Protein AF-A0A0F8WUB2-F1 (afdb_monomer)

InterPro domains:
  IPR000719 Protein kinase domain [PS50011] (53-134)
  IPR011009 Protein kinase-like domain superfamily [SSF56112] (63-133)

Secondary structure (DSSP, 8-state):
---------------------------TT-----GGGS--SS-TTS--GGGEEEEEEEEEEETTEEEEEEEES-TTS-TT--EEEEEEEHHHHHHTT-HHHHHHHHHHHHHTTT-TTS-----EEE-SSEEEE-

Foldseek 3Di:
DDDDDDDDDDDDDDDDDPDDPDPPPPDPLPPPQPVPPQDQVDDLVDDDPVQWDFPDWPPAPDPFKTWTFIDGPDPVRPRPDTDIKIKGWPVSCVVVVVPVVVVVVVVVLDVCARPSPDDHFNHWDDDPTITITD

Solvent-accessible surface area (backbone atoms only — not comparable to full-atom values): 8667 Å² total; per-residue (Å²): 133,89,83,83,91,79,88,81,91,82,81,87,79,82,84,78,79,86,73,75,84,71,81,73,75,76,59,94,80,66,70,74,83,66,90,82,72,74,64,84,84,61,63,76,90,70,68,52,76,82,51,42,43,80,76,43,73,51,64,78,77,45,101,63,32,40,31,31,35,27,28,68,58,55,81,87,47,67,81,85,53,72,45,60,38,36,40,33,42,48,68,54,34,58,76,69,69,37,59,63,59,54,53,48,51,57,48,53,29,56,74,52,50,77,41,87,91,45,79,54,56,66,46,68,44,69,64,99,58,35,40,38,40,55

pLDDT: mean 72.67, std 21.14, range [34.5, 96.25]

Radius of gyration: 26.36 Å; Cα contacts (8 Å, |Δi|>4): 145; chains: 1; bounding box: 40×34×100 Å

Structure (mmCIF, N/CA/C/O backbone):
data_AF-A0A0F8WUB2-F1
#
_entry.id   AF-A0A0F8WUB2-F1
#
loop_
_atom_site.group_PDB
_atom_site.id
_atom_site.type_symbol
_atom_site.label_atom_id
_atom_site.label_alt_id
_atom_site.label_comp_id
_atom_site.label_asym_id
_atom_site.label_entity_id
_atom_site.label_seq_id
_atom_site.pdbx_PDB_ins_code
_atom_site.Cartn_x
_atom_site.Cartn_y
_atom_site.Cartn_z
_atom_site.occupancy
_atom_site.B_iso_or_equiv
_atom_site.auth_seq_id
_atom_site.auth_comp_id
_atom_site.auth_asym_id
_atom_site.auth_atom_id
_atom_site.pdbx_PDB_model_num
ATOM 1 N N . MET A 1 1 ? 18.792 13.659 -85.555 1.00 43.53 1 MET A N 1
ATOM 2 C CA . MET A 1 1 ? 18.069 14.136 -84.357 1.00 43.53 1 MET A CA 1
ATOM 3 C C . MET A 1 1 ? 17.218 12.973 -83.847 1.00 43.53 1 MET A C 1
ATOM 5 O O . MET A 1 1 ? 16.498 12.401 -84.653 1.00 43.53 1 MET A O 1
ATOM 9 N N . ALA A 1 2 ? 17.422 12.559 -82.589 1.00 34.81 2 ALA A N 1
ATOM 10 C CA . ALA A 1 2 ? 16.770 11.432 -81.886 1.00 34.81 2 ALA A CA 1
ATOM 11 C C . ALA A 1 2 ? 15.227 11.555 -81.913 1.00 34.81 2 ALA A C 1
ATOM 13 O O . ALA A 1 2 ? 14.738 12.676 -81.820 1.00 34.81 2 ALA A O 1
ATOM 14 N N . THR A 1 3 ? 14.389 10.553 -82.223 1.00 34.50 3 THR A N 1
ATOM 15 C CA . THR A 1 3 ? 14.089 9.209 -81.653 1.00 34.50 3 THR A CA 1
ATOM 16 C C . THR A 1 3 ? 13.571 9.183 -80.209 1.00 34.50 3 THR A C 1
ATOM 18 O O . THR A 1 3 ? 14.357 9.326 -79.281 1.00 34.50 3 THR A O 1
ATOM 21 N N . GLY A 1 4 ? 12.288 8.819 -80.060 1.00 37.28 4 GLY A N 1
ATOM 22 C CA . GLY A 1 4 ? 11.878 7.691 -79.209 1.00 37.28 4 GLY A CA 1
ATOM 23 C C . GLY A 1 4 ? 11.233 8.000 -77.855 1.00 37.28 4 GLY A C 1
ATOM 24 O O . GLY A 1 4 ? 11.925 8.234 -76.873 1.00 37.28 4 GLY A O 1
ATOM 25 N N . THR A 1 5 ? 9.907 7.880 -77.800 1.00 43.59 5 THR A N 1
ATOM 26 C CA . THR A 1 5 ? 9.076 7.744 -76.590 1.00 43.59 5 THR A CA 1
ATOM 27 C C . THR A 1 5 ? 9.312 6.395 -75.889 1.00 43.59 5 THR A C 1
ATOM 29 O O . THR A 1 5 ? 9.298 5.374 -76.573 1.00 43.59 5 THR A O 1
ATOM 32 N N . LEU A 1 6 ? 9.432 6.372 -74.552 1.00 36.47 6 LEU A N 1
ATOM 33 C CA . LEU A 1 6 ? 9.329 5.175 -73.691 1.00 36.47 6 LEU A CA 1
ATOM 34 C C . LEU A 1 6 ? 8.688 5.537 -72.328 1.00 36.47 6 LEU A C 1
ATOM 36 O O . LEU A 1 6 ? 9.228 6.346 -71.578 1.00 36.47 6 LEU A O 1
ATOM 40 N N . ASP A 1 7 ? 7.544 4.918 -72.038 1.00 37.91 7 ASP A N 1
ATOM 41 C CA . ASP A 1 7 ? 6.996 4.585 -70.698 1.00 37.91 7 ASP A CA 1
ATOM 42 C C . ASP A 1 7 ? 7.519 3.152 -70.346 1.00 37.91 7 ASP A C 1
ATOM 44 O O . ASP A 1 7 ? 8.084 2.543 -71.266 1.00 37.91 7 ASP A O 1
ATOM 48 N N . PRO A 1 8 ? 7.330 2.478 -69.177 1.00 45.66 8 PRO A N 1
ATOM 49 C CA . PRO A 1 8 ? 6.769 2.825 -67.857 1.00 45.66 8 PRO A CA 1
ATOM 50 C C . PRO A 1 8 ? 7.564 2.278 -66.627 1.00 45.66 8 PRO A C 1
ATOM 52 O O . PRO A 1 8 ? 8.554 1.567 -66.749 1.00 45.66 8 PRO A O 1
ATOM 55 N N . SER A 1 9 ? 7.085 2.574 -65.407 1.00 42.84 9 SER A N 1
ATOM 56 C CA . SER A 1 9 ? 7.232 1.775 -64.158 1.00 42.84 9 SER A CA 1
ATOM 57 C C . SER A 1 9 ? 8.602 1.165 -63.760 1.00 42.84 9 SER A C 1
ATOM 59 O O . SER A 1 9 ? 8.964 0.082 -64.216 1.00 42.84 9 SER A O 1
ATOM 61 N N . THR A 1 10 ? 9.289 1.735 -62.755 1.00 45.62 10 THR A N 1
ATOM 62 C CA . THR A 1 10 ? 10.209 1.002 -61.838 1.00 45.62 10 THR A CA 1
ATOM 63 C C . THR A 1 10 ? 10.465 1.842 -60.565 1.00 45.62 10 THR A C 1
ATOM 65 O O . THR A 1 10 ? 10.490 3.073 -60.651 1.00 45.62 10 THR A O 1
ATOM 68 N N . PRO A 1 11 ? 10.573 1.238 -59.363 1.00 38.19 11 PRO A N 1
ATOM 69 C CA . PRO A 1 11 ? 10.536 1.956 -58.092 1.00 38.19 11 PRO A CA 1
ATOM 70 C C . PRO A 1 11 ? 11.874 2.635 -57.779 1.00 38.19 11 PRO A C 1
ATOM 72 O O . PRO A 1 11 ? 12.944 2.119 -58.090 1.00 38.19 11 PRO A O 1
ATOM 75 N N . LYS A 1 12 ? 11.814 3.801 -57.128 1.00 41.50 12 LYS A N 1
ATOM 76 C CA . LYS A 1 12 ? 12.997 4.534 -56.664 1.00 41.50 12 LYS A CA 1
ATOM 77 C C . LYS A 1 12 ? 13.673 3.768 -55.521 1.00 41.50 12 LYS A C 1
ATOM 79 O O . LYS A 1 12 ? 13.236 3.859 -54.374 1.00 41.50 12 LYS A O 1
ATOM 84 N N . GLU A 1 13 ? 14.744 3.043 -55.829 1.00 37.00 13 GLU A N 1
ATOM 85 C CA . GLU A 1 13 ? 15.693 2.555 -54.830 1.00 37.00 13 GLU A CA 1
ATOM 86 C C . GLU A 1 13 ? 16.424 3.730 -54.155 1.00 37.00 13 GLU A C 1
ATOM 88 O O . GLU A 1 13 ? 17.163 4.497 -54.765 1.00 37.00 13 GLU A O 1
ATOM 93 N N . MET A 1 14 ? 16.127 3.893 -52.868 1.00 39.56 14 MET A N 1
ATOM 94 C CA . MET A 1 14 ? 17.082 3.845 -51.761 1.00 39.56 14 MET A CA 1
ATOM 95 C C . MET A 1 14 ? 18.485 4.447 -51.984 1.00 39.56 14 MET A C 1
ATOM 97 O O . MET A 1 14 ? 19.414 3.746 -52.361 1.00 39.56 14 MET A O 1
ATOM 101 N N . VAL A 1 15 ? 18.686 5.696 -51.542 1.00 38.56 15 VAL A N 1
ATOM 102 C CA . VAL A 1 15 ? 19.976 6.128 -50.962 1.00 38.56 15 VAL A CA 1
ATOM 103 C C . VAL A 1 15 ? 19.714 7.077 -49.785 1.00 38.56 15 VAL A C 1
ATOM 105 O O . VAL A 1 15 ? 19.899 8.289 -49.868 1.00 38.56 15 VAL A O 1
ATOM 108 N N . ALA A 1 16 ? 19.240 6.532 -48.662 1.00 37.56 16 ALA A N 1
ATOM 109 C CA . ALA A 1 16 ? 19.309 7.237 -47.386 1.00 37.56 16 ALA A CA 1
ATOM 110 C C . ALA A 1 16 ? 20.654 6.898 -46.736 1.00 37.56 16 ALA A C 1
ATOM 112 O O . ALA A 1 16 ? 20.916 5.755 -46.372 1.00 37.56 16 ALA A O 1
ATOM 113 N N . SER A 1 17 ? 21.508 7.916 -46.659 1.00 41.94 17 SER A N 1
ATOM 114 C CA . SER A 1 17 ? 22.815 7.931 -46.004 1.00 41.94 17 SER A CA 1
ATOM 115 C C . SER A 1 17 ? 22.838 7.094 -44.717 1.00 41.94 17 SER A C 1
ATOM 117 O O . SER A 1 17 ? 22.127 7.384 -43.752 1.00 41.94 17 SER A O 1
ATOM 119 N N . VAL A 1 18 ? 23.693 6.068 -44.716 1.00 43.28 18 VAL A N 1
ATOM 120 C CA . VAL A 1 18 ? 24.132 5.333 -43.528 1.00 43.28 18 VAL A CA 1
ATOM 121 C C . VAL A 1 18 ? 24.752 6.345 -42.564 1.00 43.28 18 VAL A C 1
ATOM 123 O O . VAL A 1 18 ? 25.901 6.752 -42.721 1.00 43.28 18 VAL A O 1
ATOM 126 N N . ARG A 1 19 ? 23.982 6.783 -41.566 1.00 38.03 19 ARG A N 1
ATOM 127 C CA . ARG A 1 19 ? 24.541 7.424 -40.376 1.00 38.03 19 ARG A CA 1
ATOM 128 C C . ARG A 1 19 ? 24.956 6.311 -39.427 1.00 38.03 19 ARG A C 1
ATOM 130 O O . ARG A 1 19 ? 24.112 5.579 -38.916 1.00 38.03 19 ARG A O 1
ATOM 137 N N . SER A 1 20 ? 26.264 6.179 -39.249 1.00 38.91 20 SER A N 1
ATOM 138 C CA . SER A 1 20 ? 26.918 5.268 -38.314 1.00 38.91 20 SER A CA 1
ATOM 139 C C . SER A 1 20 ? 26.235 5.300 -36.939 1.00 38.91 20 SER A C 1
ATOM 141 O O . SER A 1 20 ? 25.870 6.387 -36.479 1.00 38.91 20 SER A O 1
ATOM 143 N N . PRO A 1 21 ? 26.071 4.157 -36.248 1.00 40.00 21 PRO A N 1
ATOM 144 C CA . PRO A 1 21 ? 25.501 4.142 -34.912 1.00 40.00 21 PRO A CA 1
ATOM 145 C C . PRO A 1 21 ? 26.514 4.760 -33.949 1.00 40.00 21 PRO A C 1
ATOM 147 O O . PRO A 1 21 ? 27.458 4.112 -33.501 1.00 40.00 21 PRO A O 1
ATOM 150 N N . THR A 1 22 ? 26.330 6.040 -33.634 1.00 41.75 22 THR A N 1
ATOM 151 C CA . THR A 1 22 ? 26.988 6.674 -32.498 1.00 41.75 22 THR A CA 1
ATOM 152 C C . THR A 1 22 ? 26.640 5.847 -31.270 1.00 41.75 22 THR A C 1
ATOM 154 O O . THR A 1 22 ? 25.459 5.655 -30.971 1.00 41.75 22 THR A O 1
ATOM 157 N N . HIS A 1 23 ? 27.665 5.321 -30.603 1.00 46.12 23 HIS A N 1
ATOM 158 C CA . HIS A 1 23 ? 27.571 4.575 -29.356 1.00 46.12 23 HIS A CA 1
ATOM 159 C C . HIS A 1 23 ? 26.723 5.393 -28.373 1.00 46.12 23 HIS A C 1
ATOM 161 O O . HIS A 1 23 ? 27.200 6.363 -27.782 1.00 46.12 23 HIS A O 1
ATOM 167 N N . ARG A 1 24 ? 25.425 5.066 -28.277 1.00 46.91 24 ARG A N 1
ATOM 168 C CA . ARG A 1 24 ? 24.507 5.691 -27.328 1.00 46.91 24 ARG A CA 1
ATOM 169 C C . ARG A 1 24 ? 25.043 5.328 -25.960 1.00 46.91 24 ARG A C 1
ATOM 171 O O . ARG A 1 24 ? 24.856 4.206 -25.502 1.00 46.91 24 ARG A O 1
ATOM 178 N N . HIS A 1 25 ? 25.739 6.268 -25.336 1.00 51.84 25 HIS A N 1
ATOM 179 C CA . HIS A 1 25 ? 26.049 6.183 -23.926 1.00 51.84 25 HIS A CA 1
ATOM 180 C C . HIS A 1 25 ? 24.700 6.039 -23.216 1.00 51.84 25 HIS A C 1
ATOM 182 O O . HIS A 1 25 ? 23.880 6.959 -23.230 1.00 51.84 25 HIS A O 1
ATOM 188 N N . LEU A 1 26 ? 24.402 4.831 -22.733 1.00 49.16 26 LEU A N 1
ATOM 189 C CA . LEU A 1 26 ? 23.162 4.555 -22.027 1.00 49.16 26 LEU A CA 1
ATOM 190 C C . LEU A 1 26 ? 23.193 5.417 -20.772 1.00 49.16 26 LEU A C 1
ATOM 192 O O . LEU A 1 26 ? 24.005 5.196 -19.878 1.00 49.16 26 LEU A O 1
ATOM 196 N N . ASN A 1 27 ? 22.345 6.439 -20.733 1.00 45.88 27 ASN A N 1
ATOM 197 C CA . ASN A 1 27 ? 22.142 7.212 -19.524 1.00 45.88 27 ASN A CA 1
ATOM 198 C C . ASN A 1 27 ? 21.521 6.262 -18.489 1.00 45.88 27 ASN A C 1
ATOM 200 O O . ASN A 1 27 ? 20.395 5.809 -18.708 1.00 45.88 27 ASN A O 1
ATOM 204 N N . PRO A 1 28 ? 22.194 5.975 -17.359 1.00 57.56 28 PRO A N 1
ATOM 205 C CA . PRO A 1 28 ? 21.686 5.047 -16.343 1.00 57.56 28 PRO A CA 1
ATOM 206 C C . PRO A 1 28 ? 20.403 5.550 -15.658 1.00 57.56 28 PRO A C 1
ATOM 208 O O . PRO A 1 28 ? 19.800 4.834 -14.868 1.00 57.56 28 PRO A O 1
ATOM 211 N N . PHE A 1 29 ? 19.977 6.776 -15.974 1.00 52.25 29 PHE A N 1
ATOM 212 C CA . PHE A 1 29 ? 18.771 7.418 -15.463 1.00 52.25 29 PHE A CA 1
ATOM 213 C C . PHE A 1 29 ? 17.559 7.316 -16.407 1.00 52.25 29 PHE A C 1
ATOM 215 O O . PHE A 1 29 ? 16.465 7.751 -16.054 1.00 52.25 29 PHE A O 1
ATOM 222 N N . VAL A 1 30 ? 17.721 6.751 -17.610 1.00 47.53 30 VAL A N 1
ATOM 223 C CA . VAL A 1 30 ? 16.601 6.528 -18.533 1.00 47.53 30 VAL A CA 1
ATOM 224 C C . VAL A 1 30 ? 16.010 5.157 -18.234 1.00 47.53 30 VAL A C 1
ATOM 226 O O . VAL A 1 30 ? 16.416 4.142 -18.800 1.00 47.53 30 VAL A O 1
ATOM 229 N N . ILE A 1 31 ? 15.041 5.129 -17.321 1.00 60.38 31 ILE A N 1
ATOM 230 C CA . ILE A 1 31 ? 14.165 3.972 -17.143 1.00 60.38 31 ILE A CA 1
ATOM 231 C C . ILE A 1 31 ? 13.377 3.854 -18.445 1.00 60.38 31 ILE A C 1
ATOM 233 O O . ILE A 1 31 ? 12.496 4.661 -18.727 1.00 60.38 31 ILE A O 1
ATOM 237 N N . THR A 1 32 ? 13.763 2.900 -19.291 1.00 53.25 32 THR A N 1
ATOM 238 C CA . THR A 1 32 ? 13.014 2.578 -20.506 1.00 53.25 32 THR A CA 1
ATOM 239 C C . THR A 1 32 ? 11.600 2.218 -20.067 1.00 53.25 32 THR A C 1
ATOM 241 O O . THR A 1 32 ? 11.433 1.244 -19.329 1.00 53.25 32 THR A O 1
ATOM 244 N N . GLU A 1 33 ? 10.601 3.017 -20.451 1.00 47.72 33 GLU A N 1
ATOM 245 C CA . GLU A 1 33 ? 9.204 2.681 -20.192 1.00 47.72 33 GLU A CA 1
ATOM 246 C C . GLU A 1 33 ? 8.957 1.272 -20.733 1.00 47.72 33 GLU A C 1
ATOM 248 O O . GLU A 1 33 ? 9.166 1.016 -21.917 1.00 47.72 33 GLU A O 1
ATOM 253 N N . ARG A 1 34 ? 8.593 0.336 -19.849 1.00 49.94 34 ARG A N 1
ATOM 254 C CA . ARG A 1 34 ? 8.134 -1.005 -20.218 1.00 49.94 34 ARG A CA 1
ATOM 255 C C . ARG A 1 34 ? 6.609 -0.946 -20.258 1.00 49.94 34 ARG A C 1
ATOM 257 O O . ARG A 1 34 ? 5.983 -1.083 -19.206 1.00 49.94 34 ARG A O 1
ATOM 264 N N . PRO A 1 35 ? 5.975 -0.755 -21.427 1.00 47.12 35 PRO A N 1
ATOM 265 C CA . PRO A 1 35 ? 4.528 -0.546 -21.506 1.00 47.12 35 PRO A CA 1
ATOM 266 C C . PRO A 1 35 ? 3.730 -1.813 -21.148 1.00 47.12 35 PRO A C 1
ATOM 268 O O . PRO A 1 35 ? 2.522 -1.759 -20.941 1.00 47.12 35 PRO A O 1
ATOM 271 N N . GLU A 1 36 ? 4.408 -2.957 -21.039 1.00 47.91 36 GLU A N 1
ATOM 272 C CA . GLU A 1 36 ? 3.822 -4.298 -20.968 1.00 47.91 36 GLU A CA 1
ATOM 273 C C . GLU A 1 36 ? 3.644 -4.837 -19.535 1.00 47.91 36 GLU A C 1
ATOM 275 O O . GLU A 1 36 ? 3.306 -6.002 -19.338 1.00 47.91 36 GLU A O 1
ATOM 280 N N . GLU A 1 37 ? 3.909 -4.028 -18.503 1.00 54.06 37 GLU A N 1
ATOM 281 C CA . GLU A 1 37 ? 3.895 -4.481 -17.101 1.00 54.06 37 GLU A CA 1
ATOM 282 C C . GLU A 1 37 ? 2.563 -4.318 -16.365 1.00 54.06 37 GLU A C 1
ATOM 284 O O . GLU A 1 37 ? 2.428 -4.784 -15.236 1.00 54.06 37 GLU A O 1
ATOM 289 N N . LYS A 1 38 ? 1.565 -3.703 -17.004 1.00 53.47 38 LYS A N 1
ATOM 290 C CA . LYS A 1 38 ? 0.363 -3.204 -16.320 1.00 53.47 38 LYS A CA 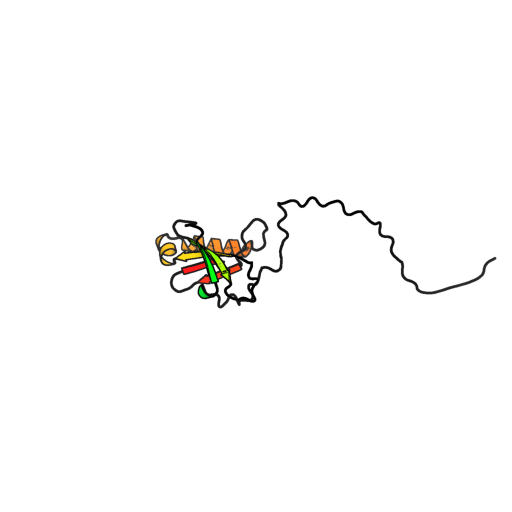1
ATOM 291 C C . LYS A 1 38 ? -0.702 -4.252 -15.994 1.00 53.47 38 LYS A C 1
ATOM 293 O O . LYS A 1 38 ? -1.662 -3.927 -15.304 1.00 53.47 38 LYS A O 1
ATOM 298 N N . GLN A 1 39 ? -0.572 -5.492 -16.457 1.00 54.81 39 GLN A N 1
ATOM 299 C CA . GLN A 1 39 ? -1.570 -6.526 -16.189 1.00 54.81 39 GLN A CA 1
ATOM 300 C C . GLN A 1 39 ? -0.895 -7.811 -15.731 1.00 54.81 39 GLN A C 1
ATOM 302 O O . GLN A 1 39 ? -0.270 -8.519 -16.513 1.00 54.81 39 GLN A O 1
ATOM 307 N N . LEU A 1 40 ? -1.091 -8.152 -14.457 1.00 56.56 40 LEU A N 1
ATOM 308 C CA . LEU A 1 40 ? -0.697 -9.440 -13.878 1.00 56.56 40 LEU A CA 1
ATOM 309 C C . LEU A 1 40 ? -1.465 -10.637 -14.473 1.00 56.56 40 LEU A C 1
ATOM 311 O O . LEU A 1 40 ? -1.3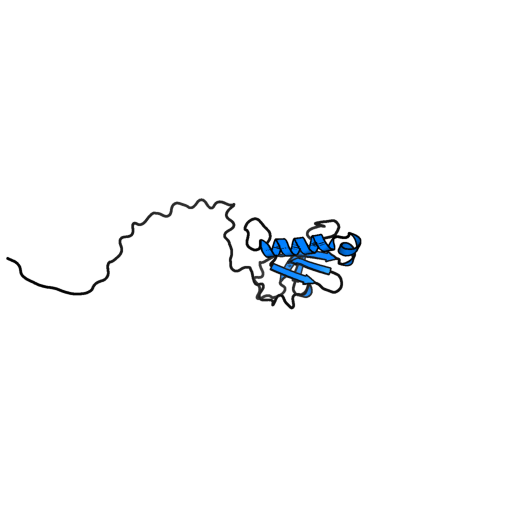76 -11.731 -13.936 1.00 56.56 40 LEU A O 1
ATOM 315 N N . GLY A 1 41 ? -2.263 -10.452 -15.531 1.00 50.66 41 GLY A N 1
ATOM 316 C CA . GLY A 1 41 ? -3.172 -11.476 -16.062 1.00 50.66 41 GLY A CA 1
ATOM 317 C C . GLY A 1 41 ? -4.329 -11.828 -15.118 1.00 50.66 41 GLY A C 1
ATOM 318 O O . GLY A 1 41 ? -5.223 -12.576 -15.499 1.00 50.66 41 GLY A O 1
ATOM 319 N N . ILE A 1 42 ? -4.350 -11.259 -13.910 1.00 53.56 42 ILE A N 1
ATOM 320 C CA . ILE A 1 42 ? -5.381 -11.477 -12.903 1.00 53.56 42 ILE A CA 1
ATOM 321 C C . ILE A 1 42 ? -6.380 -10.327 -13.004 1.00 53.56 42 ILE A C 1
ATOM 323 O O . ILE A 1 42 ? -6.012 -9.153 -12.909 1.00 53.56 42 ILE A O 1
ATOM 327 N N . SER A 1 43 ? -7.656 -10.654 -13.208 1.00 53.25 43 SER A N 1
ATOM 328 C CA . SER A 1 43 ? -8.731 -9.666 -13.136 1.00 53.25 43 SER A CA 1
ATOM 329 C C . SER A 1 43 ? -8.663 -8.959 -11.783 1.00 53.25 43 SER A C 1
ATOM 331 O O . SER A 1 43 ? -8.847 -9.587 -10.739 1.00 53.25 43 SER A O 1
ATOM 333 N N . ALA A 1 44 ? -8.428 -7.642 -11.791 1.00 55.41 44 ALA A N 1
ATOM 334 C CA . ALA A 1 44 ? -8.296 -6.821 -10.584 1.00 55.41 44 ALA A CA 1
ATOM 335 C C . ALA A 1 44 ? -9.499 -6.936 -9.621 1.00 55.41 44 ALA A C 1
ATOM 337 O O . ALA A 1 44 ? -9.408 -6.536 -8.464 1.00 55.41 44 ALA A O 1
ATOM 338 N N . ARG A 1 45 ? -10.623 -7.506 -10.081 1.00 53.25 45 ARG A N 1
ATOM 339 C CA . ARG A 1 45 ? -11.830 -7.766 -9.290 1.00 53.25 45 ARG A CA 1
ATOM 340 C C . ARG A 1 45 ? -11.739 -8.967 -8.333 1.00 53.25 45 ARG A C 1
ATOM 342 O O . ARG A 1 45 ? -12.656 -9.108 -7.532 1.00 53.25 45 ARG A O 1
ATOM 349 N N . GLN A 1 46 ? -10.702 -9.812 -8.383 1.00 70.88 46 GLN A N 1
ATOM 350 C CA . GLN A 1 46 ? -10.604 -11.013 -7.525 1.00 70.88 46 GLN A CA 1
ATOM 351 C C . GLN A 1 46 ? -9.234 -11.244 -6.862 1.00 70.88 46 GLN A C 1
ATOM 353 O O . GLN A 1 46 ? -9.003 -12.321 -6.324 1.00 70.88 46 GLN A O 1
ATOM 358 N N . LEU A 1 47 ? -8.339 -10.252 -6.857 1.00 83.00 47 LEU A N 1
ATOM 359 C CA . LEU A 1 47 ? -7.030 -10.405 -6.216 1.00 83.00 47 LEU A CA 1
ATOM 360 C C . LEU A 1 47 ? -7.157 -10.643 -4.706 1.00 83.00 47 LEU A C 1
ATOM 362 O O . LEU A 1 47 ? -7.831 -9.896 -3.991 1.00 83.00 47 LEU A O 1
ATOM 366 N N . SER A 1 48 ? -6.461 -11.669 -4.228 1.00 86.81 48 SER A N 1
ATOM 367 C CA . SER A 1 48 ? -6.335 -12.028 -2.823 1.00 86.81 48 SER A CA 1
ATOM 368 C C . SER A 1 48 ? -4.869 -12.092 -2.413 1.00 86.81 48 SER A C 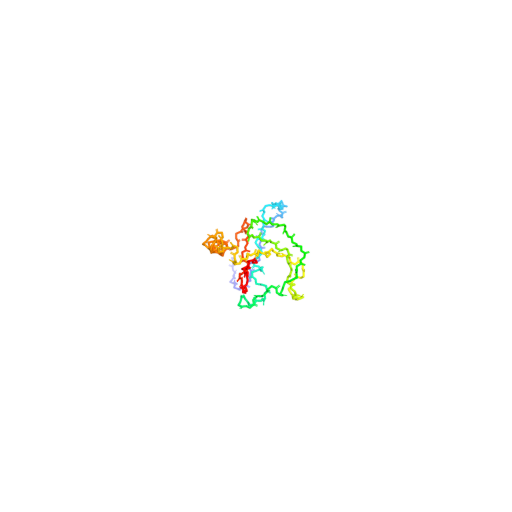1
ATOM 370 O O . SER A 1 48 ? -3.978 -12.333 -3.218 1.00 86.81 48 SER A O 1
ATOM 372 N N . VAL A 1 49 ? -4.607 -11.962 -1.112 1.00 87.69 49 VAL A N 1
ATOM 373 C CA . VAL A 1 49 ? -3.264 -12.163 -0.540 1.00 87.69 49 VAL A CA 1
ATOM 374 C C . VAL A 1 49 ? -2.715 -13.555 -0.863 1.00 87.69 49 VAL A C 1
ATOM 376 O O . VAL A 1 49 ? -1.507 -13.720 -0.979 1.00 87.69 49 VAL A O 1
ATOM 379 N N . LYS A 1 50 ? -3.601 -14.547 -1.022 1.00 88.44 50 LYS A N 1
ATOM 380 C CA . LYS A 1 50 ? -3.238 -15.933 -1.342 1.00 88.44 50 LYS A CA 1
ATOM 381 C C . LYS A 1 50 ? -2.574 -16.078 -2.709 1.00 88.44 50 LYS A C 1
ATOM 383 O O . LYS A 1 50 ? -1.791 -16.999 -2.875 1.00 88.44 50 LYS A O 1
ATOM 388 N N . ASP A 1 51 ? -2.822 -15.147 -3.628 1.00 87.25 51 ASP A N 1
ATOM 389 C CA . ASP A 1 51 ? -2.239 -15.160 -4.974 1.00 87.25 51 ASP A CA 1
ATOM 390 C C . ASP A 1 51 ? -0.759 -14.739 -4.972 1.00 87.25 51 ASP A C 1
ATOM 392 O O . ASP A 1 51 ? -0.123 -14.661 -6.025 1.00 87.25 51 ASP A O 1
ATOM 396 N N . PHE A 1 52 ? -0.199 -14.448 -3.794 1.00 88.44 52 PHE A N 1
ATOM 397 C CA . PHE A 1 52 ? 1.152 -13.950 -3.613 1.00 88.44 52 PHE A CA 1
ATOM 398 C C . PHE A 1 52 ? 1.956 -14.829 -2.657 1.00 88.44 52 PHE A C 1
ATOM 400 O O . PHE A 1 52 ? 1.545 -15.137 -1.539 1.00 88.44 52 PHE A O 1
ATOM 407 N N . VAL A 1 53 ? 3.173 -15.155 -3.077 1.00 89.88 53 VAL A N 1
ATOM 408 C CA . VAL A 1 53 ? 4.193 -15.782 -2.243 1.00 89.88 53 VAL A CA 1
ATOM 409 C C . VAL A 1 53 ? 5.031 -14.685 -1.595 1.00 89.88 53 VAL A C 1
ATOM 411 O O . VAL A 1 53 ? 5.650 -13.869 -2.283 1.00 89.88 53 VAL A O 1
ATOM 414 N N . LEU A 1 54 ? 5.065 -14.665 -0.262 1.00 89.69 54 LEU A N 1
ATOM 415 C CA . LEU A 1 54 ? 5.933 -13.776 0.507 1.00 89.69 54 LEU A CA 1
ATOM 416 C C . LEU A 1 54 ? 7.394 -14.215 0.356 1.00 89.69 54 LEU A C 1
ATOM 418 O O . LEU A 1 54 ? 7.753 -15.314 0.767 1.00 89.69 54 LEU A O 1
ATOM 422 N N . LEU A 1 55 ? 8.240 -13.341 -0.187 1.00 86.88 55 LEU A N 1
ATOM 423 C CA . LEU A 1 55 ? 9.682 -13.576 -0.290 1.00 86.88 55 LEU A CA 1
ATOM 424 C C . LEU A 1 55 ? 10.419 -13.030 0.932 1.00 86.88 55 LEU A C 1
ATOM 426 O O . LEU A 1 55 ? 11.266 -13.698 1.517 1.00 86.88 55 LEU A O 1
ATOM 430 N N . LYS A 1 56 ? 10.111 -11.788 1.309 1.00 84.94 56 LYS A N 1
ATOM 431 C CA . LYS A 1 56 ? 10.743 -11.106 2.440 1.00 84.94 56 LYS A CA 1
ATOM 432 C C . LYS A 1 56 ? 9.832 -10.009 2.953 1.00 84.94 56 LYS A C 1
ATOM 434 O O . LYS A 1 56 ? 9.226 -9.283 2.174 1.00 84.94 56 LYS A O 1
ATOM 439 N N . THR A 1 57 ? 9.779 -9.812 4.261 1.00 76.25 57 THR A N 1
ATOM 440 C CA . THR A 1 57 ? 9.231 -8.568 4.799 1.00 76.25 57 THR A CA 1
ATOM 441 C C . THR A 1 57 ? 10.288 -7.479 4.658 1.00 76.25 57 THR A C 1
ATOM 443 O O . THR A 1 57 ? 11.331 -7.541 5.316 1.00 76.25 57 THR A O 1
ATOM 446 N N . SER A 1 58 ? 10.027 -6.474 3.824 1.00 64.00 58 SER A N 1
ATOM 447 C CA . SER A 1 58 ? 10.658 -5.174 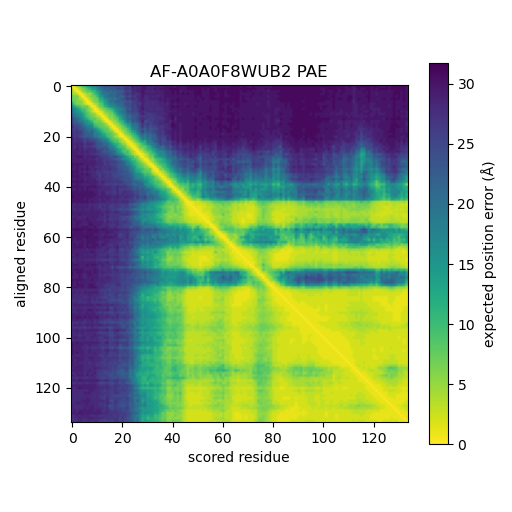4.037 1.00 64.00 58 SER A CA 1
ATOM 448 C C . SER A 1 58 ? 10.190 -4.717 5.422 1.00 64.00 58 SER A C 1
ATOM 450 O O . SER A 1 58 ? 9.058 -5.007 5.814 1.00 64.00 58 SER A O 1
ATOM 452 N N . GLY A 1 59 ? 11.069 -4.134 6.232 1.00 61.25 59 GLY A N 1
ATOM 453 C CA . GLY A 1 59 ? 10.728 -3.755 7.606 1.00 61.25 59 GLY A CA 1
ATOM 454 C C . GLY A 1 59 ? 9.493 -2.838 7.703 1.00 61.25 59 GLY A C 1
ATOM 455 O O . GLY A 1 59 ? 8.859 -2.504 6.698 1.00 61.25 59 GLY A O 1
ATOM 456 N N . PRO A 1 60 ? 9.118 -2.399 8.913 1.00 67.50 60 PRO A N 1
ATOM 457 C CA . PRO A 1 60 ? 8.053 -1.412 9.070 1.00 67.50 60 PRO A CA 1
ATOM 458 C C . PRO A 1 60 ? 8.375 -0.177 8.215 1.00 67.50 60 PRO A C 1
ATOM 460 O O . PRO A 1 60 ? 9.411 0.450 8.415 1.00 67.50 60 PRO A O 1
ATOM 463 N N . VAL A 1 61 ? 7.519 0.144 7.241 1.00 66.44 61 VAL A N 1
ATOM 464 C CA . VAL A 1 61 ? 7.719 1.312 6.360 1.00 66.44 61 VAL A CA 1
ATOM 465 C C . VAL A 1 61 ? 7.123 2.565 6.997 1.00 66.44 61 VAL A C 1
ATOM 467 O O . VAL A 1 61 ? 7.591 3.674 6.776 1.00 66.44 61 VAL A O 1
ATOM 470 N N . SER A 1 62 ? 6.105 2.383 7.836 1.00 66.06 62 SER A N 1
ATOM 471 C CA . SER A 1 62 ? 5.542 3.412 8.703 1.00 66.06 62 SER A CA 1
ATOM 472 C C . SER A 1 62 ? 4.943 2.749 9.947 1.00 66.06 62 SER A C 1
ATOM 474 O O . SER A 1 62 ? 4.773 1.529 9.982 1.00 66.06 62 SER A O 1
ATOM 476 N N . THR A 1 63 ? 4.563 3.537 10.951 1.00 68.06 63 THR A N 1
ATOM 477 C CA . THR A 1 63 ? 3.923 3.067 12.193 1.00 68.06 63 THR A CA 1
ATOM 478 C C . THR A 1 63 ? 2.665 2.222 11.937 1.00 68.06 63 THR A C 1
ATOM 480 O O . THR A 1 63 ? 2.311 1.386 12.760 1.00 68.06 63 THR A O 1
ATOM 483 N N . PHE A 1 64 ? 2.005 2.405 10.787 1.00 73.94 64 PHE A N 1
ATOM 484 C CA . PHE A 1 64 ? 0.728 1.767 10.435 1.00 73.94 64 PHE A CA 1
ATOM 485 C C . PHE A 1 64 ? 0.759 0.949 9.133 1.00 73.94 64 PHE A C 1
ATOM 487 O O . PHE A 1 64 ? -0.270 0.408 8.720 1.00 73.94 64 PHE A O 1
ATOM 494 N N . ALA A 1 65 ? 1.916 0.861 8.470 1.00 83.69 65 ALA A N 1
ATOM 495 C CA . ALA A 1 65 ? 2.047 0.178 7.188 1.00 83.69 65 ALA A CA 1
ATOM 496 C C . ALA A 1 65 ? 3.251 -0.764 7.173 1.00 83.69 65 ALA A C 1
ATOM 498 O O . ALA A 1 65 ? 4.373 -0.404 7.540 1.00 83.69 65 ALA A O 1
ATOM 499 N N . ARG A 1 66 ? 3.009 -1.980 6.691 1.00 90.56 66 ARG A N 1
ATOM 500 C CA . ARG A 1 66 ? 4.040 -2.981 6.416 1.00 90.56 66 ARG A CA 1
ATOM 501 C C . ARG A 1 66 ? 4.169 -3.158 4.915 1.00 90.56 66 ARG A C 1
ATOM 503 O O . ARG A 1 66 ? 3.171 -3.048 4.210 1.00 90.56 66 ARG A O 1
ATOM 510 N N . VAL A 1 67 ? 5.373 -3.450 4.436 1.00 91.62 67 VAL A N 1
ATOM 511 C CA . VAL A 1 67 ? 5.592 -3.774 3.024 1.00 91.62 67 VAL A CA 1
ATOM 512 C C . VAL A 1 67 ? 6.201 -5.156 2.917 1.00 91.62 67 VAL A C 1
ATOM 514 O O . VAL A 1 67 ? 7.197 -5.479 3.559 1.00 91.62 67 VAL A O 1
ATOM 517 N N . TRP A 1 68 ? 5.574 -5.991 2.110 1.00 92.88 68 TRP A N 1
ATOM 518 C CA . TRP A 1 68 ? 6.054 -7.322 1.797 1.00 92.88 68 TRP A CA 1
ATOM 519 C C . TRP A 1 68 ? 6.643 -7.321 0.398 1.00 92.88 68 TRP A C 1
ATOM 521 O O . TRP A 1 68 ? 6.003 -6.870 -0.543 1.00 92.88 68 TRP A O 1
ATOM 531 N N . LEU A 1 69 ? 7.854 -7.844 0.252 1.00 91.62 69 LEU A N 1
ATOM 532 C CA . LEU A 1 69 ? 8.372 -8.236 -1.045 1.00 91.62 69 LEU A CA 1
ATOM 533 C C . LEU A 1 69 ? 7.713 -9.565 -1.411 1.00 91.62 69 LEU A C 1
ATOM 535 O O . LEU A 1 69 ? 7.921 -10.572 -0.728 1.00 91.62 69 LEU A O 1
ATOM 539 N N . VAL A 1 70 ? 6.897 -9.553 -2.456 1.00 91.62 70 VAL A N 1
ATOM 540 C CA . VAL A 1 70 ? 6.087 -10.691 -2.883 1.00 91.62 70 VAL A CA 1
ATOM 541 C C . VAL A 1 70 ? 6.359 -11.057 -4.334 1.00 91.62 70 VAL A C 1
ATOM 543 O O . VAL A 1 70 ? 6.872 -10.258 -5.116 1.00 91.62 70 VAL A O 1
ATOM 546 N N . ARG A 1 71 ? 5.975 -12.272 -4.705 1.00 89.19 71 ARG A N 1
ATOM 547 C CA . ARG A 1 71 ? 5.932 -12.760 -6.083 1.00 89.19 71 ARG A CA 1
ATOM 548 C C . ARG A 1 71 ? 4.545 -13.347 -6.355 1.00 89.19 71 ARG A C 1
ATOM 550 O O . ARG A 1 71 ? 3.999 -13.960 -5.441 1.00 89.19 71 ARG A O 1
ATOM 557 N N . PRO A 1 72 ? 3.964 -13.194 -7.555 1.00 86.56 72 PRO A N 1
ATOM 558 C CA . PRO A 1 72 ? 2.728 -13.889 -7.906 1.00 86.56 72 PRO A CA 1
ATOM 559 C C . PRO A 1 72 ? 2.910 -15.409 -7.801 1.00 86.56 72 PRO A C 1
ATOM 561 O O . PRO A 1 72 ? 3.973 -15.929 -8.136 1.00 86.56 72 PRO A O 1
ATOM 564 N N . GLN A 1 73 ? 1.891 -16.120 -7.324 1.00 82.69 73 GLN A N 1
ATOM 565 C CA . GLN A 1 73 ? 1.937 -17.576 -7.187 1.00 82.69 73 GLN A CA 1
ATOM 566 C C . GLN A 1 73 ? 1.842 -18.296 -8.543 1.00 82.69 73 GLN A C 1
ATOM 568 O O . GLN A 1 73 ? 2.396 -19.383 -8.687 1.00 82.69 73 GLN A O 1
ATOM 573 N N . ASP A 1 74 ? 1.158 -17.704 -9.528 1.00 75.12 74 ASP A N 1
ATOM 574 C CA . ASP A 1 74 ? 0.963 -18.318 -10.844 1.00 75.12 74 ASP A CA 1
ATOM 575 C C . ASP A 1 74 ? 2.295 -18.463 -11.597 1.00 75.12 74 ASP A C 1
ATOM 577 O O . ASP A 1 74 ? 2.992 -17.485 -11.869 1.00 75.12 74 ASP A O 1
ATOM 581 N N . GLU A 1 75 ? 2.634 -19.699 -11.969 1.00 57.00 75 GLU A N 1
ATOM 582 C CA . GLU A 1 75 ? 3.874 -20.038 -12.668 1.00 57.00 75 GLU A CA 1
ATOM 583 C C . GLU A 1 75 ? 3.946 -19.473 -14.091 1.00 57.00 75 GLU A C 1
ATOM 585 O O . GLU A 1 75 ? 5.043 -19.333 -14.637 1.00 57.00 75 GLU A O 1
ATOM 590 N N . LYS A 1 76 ? 2.797 -19.132 -14.692 1.00 61.22 76 LYS A N 1
ATOM 591 C CA . LYS A 1 76 ? 2.740 -18.487 -16.013 1.00 61.22 76 LYS A CA 1
ATOM 592 C C . LYS A 1 76 ? 3.078 -17.000 -15.947 1.00 61.22 76 LYS A C 1
ATOM 594 O O . LYS A 1 76 ? 3.524 -16.425 -16.943 1.00 61.22 76 LYS A O 1
ATOM 599 N N . ALA A 1 77 ? 2.891 -16.367 -14.790 1.00 59.97 77 ALA A N 1
ATOM 600 C CA . ALA A 1 77 ? 3.340 -15.005 -14.564 1.00 59.97 77 ALA A CA 1
ATOM 601 C C . ALA A 1 77 ? 4.862 -15.032 -14.379 1.00 59.97 77 ALA A C 1
ATOM 603 O O . ALA A 1 77 ? 5.370 -15.730 -13.508 1.00 59.97 77 ALA A O 1
ATOM 604 N N . LYS A 1 78 ? 5.589 -14.297 -15.234 1.00 60.28 78 LYS A N 1
ATOM 605 C CA . LYS A 1 78 ? 7.062 -14.168 -15.267 1.00 60.28 78 LYS A CA 1
ATOM 606 C C . LYS A 1 78 ? 7.683 -14.355 -13.866 1.00 60.28 78 LYS A C 1
ATOM 608 O O . LYS A 1 78 ? 7.706 -13.400 -13.089 1.00 60.28 78 LYS A O 1
ATOM 613 N N . ARG A 1 79 ? 8.187 -15.569 -13.571 1.00 61.38 79 ARG A N 1
ATOM 614 C CA . ARG A 1 79 ? 8.682 -16.010 -12.244 1.00 61.38 79 ARG A CA 1
ATOM 615 C C . ARG A 1 79 ? 9.725 -15.071 -11.626 1.00 61.38 79 ARG A C 1
ATOM 617 O O . ARG A 1 79 ? 9.905 -15.074 -10.413 1.00 61.38 79 ARG A O 1
ATOM 624 N N . ASP A 1 80 ? 10.372 -14.233 -12.427 1.00 66.75 80 ASP A N 1
ATOM 625 C CA . ASP A 1 80 ? 11.416 -13.319 -11.963 1.00 66.75 80 ASP A CA 1
ATOM 626 C C . ASP A 1 80 ? 10.899 -11.959 -11.483 1.00 66.75 80 ASP A C 1
ATOM 628 O O . ASP A 1 80 ? 11.671 -11.166 -10.945 1.00 66.75 80 ASP A O 1
ATOM 632 N N . LYS A 1 81 ? 9.599 -11.670 -11.626 1.00 81.31 81 LYS A N 1
ATOM 633 C CA . LYS A 1 81 ? 9.048 -10.399 -11.151 1.00 81.31 81 LYS A CA 1
ATOM 634 C C . LYS A 1 81 ? 8.722 -10.447 -9.670 1.00 81.31 81 LYS A C 1
ATOM 636 O O . LYS A 1 81 ? 7.997 -11.317 -9.190 1.00 81.31 81 LYS A O 1
ATOM 641 N N . VAL A 1 82 ? 9.258 -9.464 -8.965 1.00 88.19 82 VAL A N 1
ATOM 642 C CA . VAL A 1 82 ? 8.997 -9.211 -7.553 1.00 88.19 82 VAL A CA 1
ATOM 643 C C . VAL A 1 82 ? 8.266 -7.885 -7.418 1.00 88.19 82 VAL A C 1
ATOM 645 O O . VAL A 1 82 ? 8.519 -6.950 -8.175 1.00 88.19 82 VAL A O 1
ATOM 648 N N . TYR A 1 83 ? 7.363 -7.816 -6.452 1.00 90.19 83 TYR A N 1
ATOM 649 C CA . TYR A 1 83 ? 6.503 -6.667 -6.205 1.00 90.19 83 TYR A CA 1
ATOM 650 C C . TYR A 1 83 ? 6.533 -6.289 -4.731 1.00 90.19 83 TYR A C 1
ATOM 652 O O . TYR A 1 83 ? 6.832 -7.117 -3.869 1.00 90.19 83 TYR A O 1
ATOM 660 N N . ALA A 1 84 ? 6.205 -5.036 -4.436 1.00 91.88 84 ALA A N 1
ATOM 661 C CA . ALA A 1 84 ? 6.056 -4.545 -3.078 1.00 91.88 84 ALA A CA 1
ATOM 662 C C . ALA A 1 84 ? 4.566 -4.482 -2.728 1.00 91.88 84 ALA A C 1
ATOM 664 O O . ALA A 1 84 ? 3.848 -3.614 -3.200 1.00 91.88 84 ALA A O 1
ATOM 665 N N . LEU A 1 85 ? 4.103 -5.384 -1.868 1.00 93.31 85 LEU A N 1
ATOM 666 C CA . LEU A 1 85 ? 2.740 -5.377 -1.357 1.00 93.31 85 LEU A CA 1
ATOM 667 C C . LEU A 1 85 ? 2.683 -4.556 -0.067 1.00 93.31 85 LEU A C 1
ATOM 669 O O . LEU A 1 85 ? 3.130 -5.006 0.993 1.00 93.31 85 LEU A O 1
ATOM 673 N N . LYS A 1 86 ? 2.126 -3.349 -0.146 1.00 93.12 86 LYS A N 1
ATOM 674 C CA . LYS A 1 86 ? 1.841 -2.511 1.021 1.00 93.12 86 LYS A CA 1
ATOM 675 C C . LYS A 1 86 ? 0.566 -2.995 1.706 1.00 93.12 86 LYS A C 1
ATOM 677 O O . LYS A 1 86 ? -0.477 -3.137 1.074 1.00 93.12 86 LYS A O 1
ATOM 682 N N . ILE A 1 87 ? 0.654 -3.211 3.014 1.00 93.50 87 ILE A N 1
ATOM 683 C CA . ILE A 1 87 ? -0.404 -3.765 3.858 1.00 93.50 87 ILE A CA 1
ATOM 684 C C . ILE A 1 87 ? -0.709 -2.772 4.969 1.00 93.50 87 ILE A C 1
ATOM 686 O O . ILE A 1 87 ? 0.174 -2.411 5.754 1.00 93.50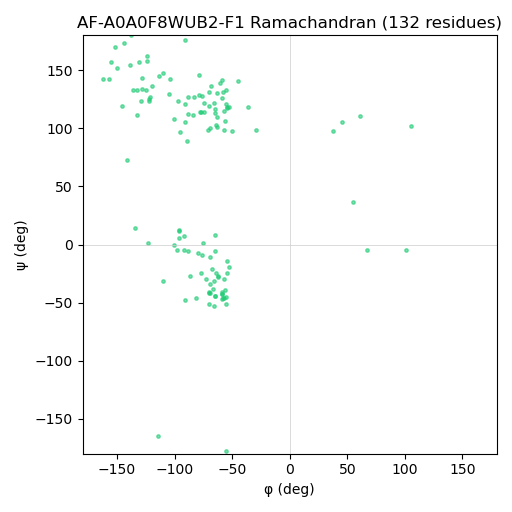 87 ILE A O 1
ATOM 690 N N . LEU A 1 88 ? -1.973 -2.370 5.062 1.00 94.00 88 LEU A N 1
ATOM 691 C CA . LEU A 1 88 ? -2.471 -1.465 6.092 1.00 94.00 88 LEU A CA 1
ATOM 692 C C . LEU A 1 88 ? -3.597 -2.154 6.865 1.00 94.00 88 LEU A C 1
ATOM 694 O O . LEU A 1 88 ? -4.567 -2.619 6.269 1.00 94.00 88 LEU A O 1
ATOM 698 N N . ARG A 1 89 ? -3.492 -2.246 8.194 1.00 93.69 89 ARG A N 1
ATOM 699 C CA . ARG A 1 89 ? -4.568 -2.806 9.031 1.00 93.69 89 ARG A CA 1
ATOM 700 C C . ARG A 1 89 ? -5.687 -1.782 9.182 1.00 93.69 89 ARG A C 1
ATOM 702 O O . ARG A 1 89 ? -5.437 -0.658 9.608 1.00 93.69 89 ARG A O 1
ATOM 709 N N . LYS A 1 90 ? -6.929 -2.171 8.885 1.00 94.38 90 LYS A N 1
ATOM 710 C CA . LYS A 1 90 ? -8.097 -1.275 8.954 1.00 94.38 90 LYS A CA 1
ATOM 711 C C . LYS A 1 90 ? -8.289 -0.701 10.358 1.00 94.38 90 LYS A C 1
ATOM 713 O O . LYS A 1 90 ? -8.544 0.492 10.488 1.00 94.38 90 LYS A O 1
ATOM 718 N N . ALA A 1 91 ? -8.094 -1.521 11.392 1.00 93.88 91 ALA A N 1
ATOM 719 C CA . ALA A 1 91 ? -8.162 -1.082 12.784 1.00 93.88 91 ALA A CA 1
ATOM 720 C C . ALA A 1 91 ? -7.173 0.060 13.084 1.00 93.88 91 ALA A C 1
ATOM 722 O O . ALA A 1 91 ? -7.570 1.074 13.655 1.00 93.88 91 ALA A O 1
ATOM 723 N N . ASP A 1 92 ? -5.920 -0.059 12.632 1.00 92.94 92 ASP A N 1
ATOM 724 C CA . ASP A 1 92 ? -4.885 0.960 12.849 1.00 92.94 92 ASP A CA 1
ATOM 725 C C . ASP A 1 92 ? -5.167 2.226 12.032 1.00 92.94 92 ASP A C 1
ATOM 727 O O . ASP A 1 92 ? -5.057 3.336 12.551 1.00 92.94 92 ASP A O 1
ATOM 731 N N . VAL A 1 93 ? -5.615 2.073 10.781 1.00 93.38 93 VAL A N 1
ATOM 732 C CA . VAL A 1 93 ? -6.012 3.199 9.918 1.00 93.38 93 VAL A CA 1
ATOM 733 C C . VAL A 1 93 ? -7.142 4.014 10.556 1.00 93.38 93 VAL A C 1
ATOM 735 O O . VAL A 1 93 ? -7.092 5.244 10.539 1.00 93.38 93 VAL A O 1
ATOM 738 N N . ILE A 1 94 ? -8.144 3.353 11.144 1.00 94.12 94 ILE A N 1
ATOM 739 C CA . ILE A 1 94 ? -9.257 4.025 11.831 1.00 94.12 94 ILE A CA 1
ATOM 740 C C . ILE A 1 94 ? -8.770 4.668 13.131 1.00 94.12 94 ILE A C 1
ATOM 742 O O . ILE A 1 94 ? -8.993 5.860 13.343 1.00 94.12 94 ILE A O 1
ATOM 746 N N . LYS A 1 95 ? -8.066 3.907 13.979 1.00 93.94 95 LYS A N 1
ATOM 747 C CA . LYS A 1 95 ? -7.563 4.370 15.282 1.00 93.94 95 LYS A CA 1
ATOM 748 C C . LYS A 1 95 ? -6.689 5.619 15.151 1.00 93.94 95 LYS A C 1
ATOM 750 O O . LYS A 1 95 ? -6.787 6.525 15.973 1.00 93.94 95 LYS A O 1
ATOM 755 N N . LEU A 1 96 ? -5.862 5.677 14.108 1.00 91.44 96 LEU A N 1
ATOM 756 C CA . LEU A 1 96 ? -4.937 6.781 13.837 1.00 91.44 96 LEU A CA 1
ATOM 757 C C . LEU A 1 96 ? -5.532 7.875 12.932 1.00 91.44 96 LEU A C 1
ATOM 759 O O . LEU A 1 96 ? -4.806 8.780 12.520 1.00 91.44 96 LEU A O 1
ATOM 763 N N . LYS A 1 97 ? -6.833 7.804 12.606 1.00 94.06 97 LYS A N 1
ATOM 764 C CA . LYS A 1 97 ? -7.547 8.763 11.740 1.00 94.06 97 LYS A CA 1
ATOM 765 C C . LYS A 1 97 ? -6.890 8.955 10.359 1.00 94.06 97 LYS A C 1
ATOM 767 O O . LYS A 1 97 ? -6.894 10.044 9.797 1.00 94.06 97 LYS A O 1
ATOM 772 N N . GLN A 1 98 ? -6.348 7.881 9.781 1.00 94.06 98 GLN A N 1
ATOM 773 C CA . GLN A 1 98 ? -5.618 7.893 8.503 1.00 94.06 98 GLN A CA 1
ATOM 774 C C . GLN A 1 98 ? -6.483 7.523 7.285 1.00 94.06 98 GLN A C 1
ATOM 776 O O . GLN A 1 98 ? -5.959 7.282 6.202 1.00 94.06 98 GLN A O 1
ATOM 781 N N . VAL A 1 99 ? -7.810 7.468 7.424 1.00 94.69 99 VAL A N 1
ATOM 782 C CA . VAL A 1 99 ? -8.711 7.017 6.344 1.00 94.69 99 VAL A CA 1
ATOM 783 C C . VAL A 1 99 ? -8.576 7.874 5.082 1.00 94.69 99 VAL A C 1
ATOM 785 O O . VAL A 1 99 ? -8.466 7.336 3.981 1.00 94.69 99 VAL A O 1
ATOM 788 N N . GLU A 1 100 ? -8.571 9.199 5.227 1.00 96.25 100 GLU A N 1
ATOM 789 C CA . GLU A 1 100 ? -8.446 10.118 4.092 1.00 96.25 100 G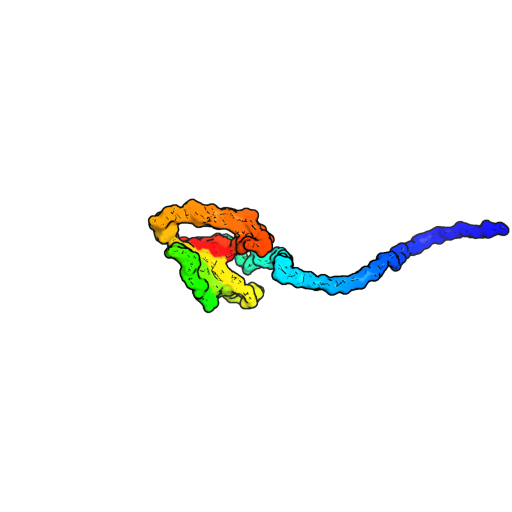LU A CA 1
ATOM 790 C C . GLU A 1 100 ? -7.051 10.063 3.463 1.00 96.25 100 GLU A C 1
ATOM 792 O O . GLU A 1 100 ? -6.939 9.963 2.244 1.00 96.25 100 GLU A O 1
ATOM 797 N N . HIS A 1 101 ? -5.996 10.001 4.282 1.00 93.69 101 HIS A N 1
ATOM 798 C CA . HIS A 1 101 ? -4.619 9.843 3.811 1.00 93.69 101 HIS A CA 1
ATOM 799 C C . HIS A 1 101 ? -4.456 8.601 2.926 1.00 93.69 101 HIS A C 1
ATOM 801 O O . HIS A 1 101 ? -3.894 8.691 1.838 1.00 93.69 101 HIS A O 1
ATOM 807 N N . VAL A 1 102 ? -5.023 7.461 3.334 1.00 93.81 102 VAL A N 1
ATOM 808 C CA . VAL A 1 102 ? -4.972 6.218 2.547 1.00 93.81 102 VAL A CA 1
ATOM 809 C C . VAL A 1 102 ? -5.767 6.332 1.241 1.00 93.81 102 VAL A C 1
ATOM 811 O O . VAL A 1 102 ? -5.339 5.818 0.206 1.00 93.81 102 VAL A O 1
ATOM 814 N N . ARG A 1 103 ? -6.921 7.014 1.251 1.00 94.31 103 ARG A N 1
ATOM 815 C CA . ARG A 1 103 ? -7.707 7.258 0.028 1.00 94.31 103 ARG A CA 1
ATOM 816 C C . ARG A 1 103 ? -6.958 8.152 -0.954 1.00 94.31 103 ARG A C 1
ATOM 818 O O . ARG A 1 103 ? -6.939 7.839 -2.145 1.00 94.31 103 ARG A O 1
ATOM 825 N 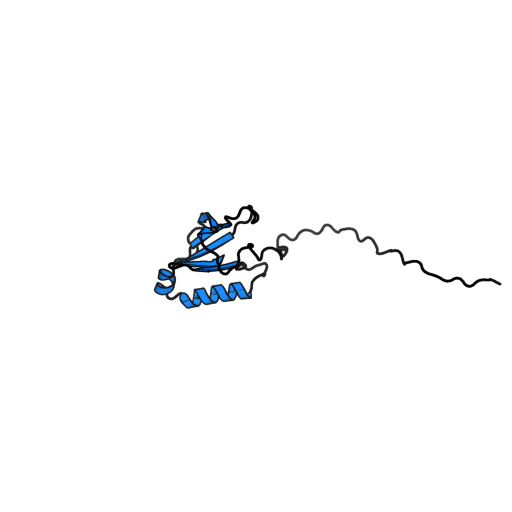N . ASN A 1 104 ? -6.348 9.221 -0.452 1.00 94.69 104 ASN A N 1
ATOM 826 C CA . ASN A 1 104 ? -5.571 10.156 -1.254 1.00 94.69 104 ASN A CA 1
ATOM 827 C C . ASN A 1 104 ? -4.334 9.473 -1.829 1.00 94.69 104 ASN A C 1
ATOM 829 O O . ASN A 1 104 ? -4.105 9.582 -3.024 1.00 94.69 104 ASN A O 1
ATOM 833 N N . GLU A 1 105 ? -3.607 8.686 -1.034 1.00 92.81 105 GLU A N 1
ATOM 834 C CA . GLU A 1 105 ? -2.464 7.907 -1.519 1.00 92.81 105 GLU A CA 1
ATOM 835 C C . GLU A 1 105 ? -2.854 6.998 -2.692 1.00 92.81 105 GLU A C 1
ATOM 837 O O . GLU A 1 105 ? -2.242 7.064 -3.758 1.00 92.81 105 GLU A O 1
ATOM 842 N N . ARG A 1 106 ? -3.920 6.200 -2.533 1.00 93.31 106 ARG A N 1
ATOM 843 C CA . ARG A 1 106 ? -4.411 5.319 -3.602 1.00 93.31 106 ARG A CA 1
ATOM 844 C C . ARG A 1 106 ? -4.782 6.103 -4.863 1.00 93.31 106 ARG A C 1
ATOM 846 O O . ARG A 1 106 ? -4.507 5.646 -5.966 1.00 93.31 106 ARG A O 1
ATOM 853 N N . ARG A 1 107 ? -5.454 7.249 -4.702 1.00 93.62 107 ARG A N 1
ATOM 854 C CA . ARG A 1 107 ? -5.892 8.098 -5.816 1.00 93.62 107 ARG A CA 1
ATOM 855 C C . ARG A 1 107 ? -4.696 8.694 -6.551 1.00 93.62 107 ARG A C 1
ATOM 857 O O . ARG A 1 107 ? -4.582 8.495 -7.751 1.00 93.62 107 ARG A O 1
ATOM 864 N N . THR A 1 108 ? -3.785 9.338 -5.829 1.00 93.38 108 THR A N 1
ATOM 865 C CA . THR A 1 108 ? -2.591 9.955 -6.409 1.00 93.38 108 THR A CA 1
ATOM 866 C C . THR A 1 108 ? -1.753 8.931 -7.166 1.00 93.38 108 THR A C 1
ATOM 868 O O . THR A 1 108 ? -1.373 9.197 -8.299 1.00 93.38 108 THR A O 1
ATOM 871 N N . LEU A 1 109 ? -1.511 7.745 -6.592 1.00 90.62 109 LEU A N 1
ATOM 872 C CA . LEU A 1 109 ? -0.739 6.692 -7.265 1.00 90.62 109 LEU A CA 1
ATOM 873 C C . LEU A 1 109 ? -1.434 6.132 -8.514 1.00 90.62 109 LEU A C 1
ATOM 875 O O . LEU A 1 109 ? -0.755 5.735 -9.459 1.00 90.62 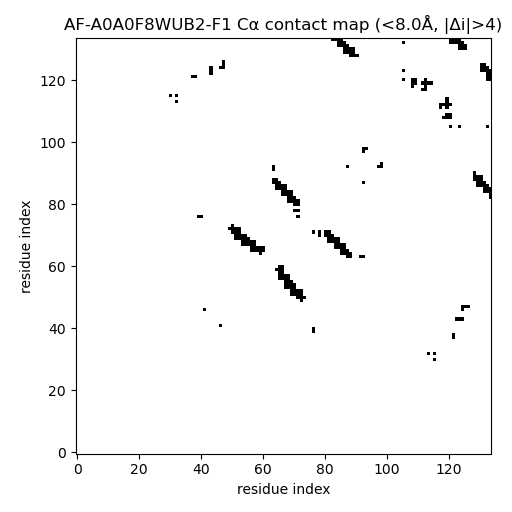109 LEU A O 1
ATOM 879 N N . ALA A 1 110 ? -2.769 6.100 -8.532 1.00 88.12 110 ALA A N 1
ATOM 880 C CA . ALA A 1 110 ? -3.525 5.723 -9.722 1.00 88.12 110 ALA A CA 1
ATOM 881 C C . ALA A 1 110 ? -3.424 6.796 -10.821 1.00 88.12 110 ALA A C 1
ATOM 883 O O . ALA A 1 110 ? -3.228 6.453 -11.985 1.00 88.12 110 ALA A O 1
ATOM 884 N N . ASP A 1 111 ? -3.503 8.076 -10.448 1.00 88.38 111 ASP A N 1
ATOM 885 C CA . ASP A 1 111 ? -3.481 9.208 -11.383 1.00 88.38 111 ASP A CA 1
ATOM 886 C C . ASP A 1 111 ? -2.097 9.398 -12.039 1.00 88.38 111 ASP A C 1
ATOM 888 O O . ASP A 1 111 ? -2.011 9.752 -13.212 1.00 88.38 111 ASP A O 1
ATOM 892 N N . VAL A 1 112 ? -1.004 9.120 -11.315 1.00 88.31 112 VAL A N 1
ATOM 893 C CA . VAL A 1 112 ? 0.387 9.278 -11.806 1.00 88.31 112 VAL A CA 1
ATOM 894 C C . VAL A 1 112 ? 1.010 7.982 -12.347 1.00 88.31 112 VAL A C 1
ATOM 896 O O . VAL A 1 112 ? 2.224 7.897 -12.555 1.00 88.31 112 VAL A O 1
ATOM 899 N N . SER A 1 113 ? 0.194 6.948 -12.564 1.00 85.81 113 SER A N 1
ATOM 900 C CA . SER A 1 113 ? 0.643 5.629 -13.016 1.00 85.81 113 SER A CA 1
ATOM 901 C C . SER A 1 113 ? 1.390 5.696 -14.358 1.00 85.81 113 SER A C 1
ATOM 903 O O . SER A 1 113 ? 0.841 6.132 -15.371 1.00 85.81 113 SER A O 1
ATOM 905 N N . GLY A 1 114 ? 2.606 5.143 -14.400 1.00 80.81 114 GLY A N 1
ATOM 906 C CA . GLY A 1 114 ? 3.480 5.140 -15.580 1.00 80.81 114 GLY A CA 1
ATOM 907 C C . GLY A 1 114 ? 4.587 6.192 -15.553 1.00 80.81 114 GLY A C 1
ATOM 908 O O . GLY A 1 114 ? 5.441 6.178 -16.431 1.00 80.81 114 GLY A O 1
ATOM 909 N N . HIS A 1 115 ? 4.621 7.066 -14.546 1.00 85.75 115 HIS A N 1
ATOM 910 C CA . HIS A 1 115 ? 5.701 8.036 -14.410 1.00 85.75 115 HIS A CA 1
ATOM 911 C C . HIS A 1 115 ? 7.029 7.353 -14.009 1.00 85.75 115 HIS A C 1
ATOM 913 O O . HIS A 1 115 ? 7.049 6.609 -13.027 1.00 85.75 115 HIS A O 1
ATOM 919 N N . PRO A 1 116 ? 8.165 7.635 -14.678 1.00 88.19 116 PRO A N 1
ATOM 920 C CA . PRO A 1 116 ? 9.422 6.899 -14.484 1.00 88.19 116 PRO A CA 1
ATOM 921 C C . PRO A 1 116 ? 10.001 7.012 -13.067 1.00 88.19 116 PRO A C 1
ATOM 923 O O . PRO A 1 116 ? 10.685 6.105 -12.606 1.00 88.19 116 PRO A O 1
ATOM 926 N N . PHE A 1 117 ? 9.717 8.105 -12.354 1.00 90.94 117 PHE A N 1
ATOM 927 C CA . PHE A 1 117 ? 10.243 8.353 -11.003 1.00 90.94 117 PHE A CA 1
ATOM 928 C C . PHE A 1 117 ? 9.255 8.056 -9.872 1.00 90.94 117 PHE A C 1
ATOM 930 O O . PHE A 1 117 ? 9.588 8.264 -8.708 1.00 90.94 117 PHE A O 1
ATOM 937 N N . ILE A 1 118 ? 8.035 7.610 -10.188 1.00 87.38 118 ILE A N 1
ATOM 938 C CA . ILE A 1 118 ? 7.008 7.334 -9.179 1.00 87.38 118 ILE A CA 1
ATOM 939 C C . ILE A 1 118 ? 6.621 5.864 -9.269 1.00 87.38 118 ILE A C 1
ATOM 941 O O . ILE A 1 118 ? 6.428 5.312 -10.350 1.00 87.38 118 ILE A O 1
ATOM 945 N N . THR A 1 119 ? 6.499 5.216 -8.112 1.00 88.44 119 THR A N 1
ATOM 946 C CA . THR A 1 119 ? 5.996 3.841 -8.061 1.00 88.44 119 THR A CA 1
ATOM 947 C C . THR A 1 119 ? 4.604 3.778 -8.677 1.00 88.44 119 THR A C 1
ATOM 949 O O . THR A 1 119 ? 3.726 4.570 -8.345 1.00 88.44 119 THR A O 1
ATOM 952 N N . THR A 1 120 ? 4.404 2.818 -9.571 1.00 88.62 120 THR A N 1
ATOM 953 C CA . THR A 1 120 ? 3.108 2.589 -10.203 1.00 88.62 120 THR A CA 1
ATOM 954 C C . THR A 1 120 ? 2.282 1.638 -9.345 1.00 88.62 120 THR A C 1
ATOM 956 O O . THR A 1 120 ? 2.749 0.551 -9.021 1.00 88.62 120 THR A O 1
ATOM 959 N N . LEU A 1 121 ? 1.055 2.042 -9.005 1.00 90.06 121 LEU A N 1
ATOM 960 C CA . LEU A 1 121 ? 0.064 1.161 -8.387 1.00 90.06 121 LEU A CA 1
ATOM 961 C C . LEU A 1 121 ? -0.486 0.204 -9.449 1.00 90.06 121 LEU A C 1
ATOM 963 O O . LEU A 1 121 ? -1.166 0.629 -10.381 1.00 90.06 121 LEU A O 1
ATOM 967 N N . ILE A 1 122 ? -0.205 -1.084 -9.298 1.00 88.12 122 ILE A N 1
ATOM 968 C CA . ILE A 1 122 ? -0.661 -2.143 -10.201 1.00 88.12 122 ILE A CA 1
ATOM 969 C C . ILE A 1 122 ? -2.089 -2.538 -9.845 1.00 88.12 122 ILE A C 1
ATOM 971 O O . ILE A 1 122 ? -2.944 -2.681 -10.719 1.00 88.12 122 ILE A O 1
ATOM 975 N N . ALA A 1 123 ? -2.356 -2.726 -8.552 1.00 88.06 123 ALA A N 1
ATOM 976 C CA . ALA A 1 123 ? -3.671 -3.112 -8.067 1.00 88.06 123 ALA A CA 1
ATOM 977 C C . ALA A 1 123 ? -3.894 -2.692 -6.612 1.00 88.06 123 ALA A C 1
ATOM 979 O O . ALA A 1 123 ? -2.963 -2.540 -5.827 1.00 88.06 123 ALA A O 1
ATOM 980 N N . SER A 1 124 ? -5.161 -2.561 -6.220 1.00 91.06 124 SER A N 1
ATOM 981 C CA . SER A 1 124 ? -5.543 -2.370 -4.821 1.00 91.06 124 SER A CA 1
ATOM 982 C C . SER A 1 124 ? -6.730 -3.253 -4.471 1.00 91.06 124 SER A C 1
ATOM 984 O O . SER A 1 124 ? -7.722 -3.248 -5.200 1.00 91.06 124 SER A O 1
ATOM 986 N N . PHE A 1 125 ? -6.657 -3.957 -3.348 1.00 92.81 125 PHE A N 1
ATOM 987 C CA . PHE A 1 125 ? -7.714 -4.846 -2.867 1.00 92.81 125 PHE A CA 1
ATOM 988 C C . PHE A 1 125 ? -7.811 -4.792 -1.339 1.00 92.81 125 PHE A C 1
ATOM 990 O O . PHE A 1 125 ? -7.026 -4.126 -0.663 1.00 92.81 125 PHE A O 1
ATOM 997 N N . SER A 1 126 ? -8.820 -5.443 -0.768 1.00 93.06 126 SER A N 1
ATOM 998 C CA . SER A 1 126 ? -9.003 -5.491 0.683 1.00 93.06 126 SER A CA 1
ATOM 999 C C . SER A 1 126 ? -9.672 -6.780 1.113 1.00 93.06 126 SER A C 1
ATOM 1001 O O . SER A 1 126 ? -10.506 -7.302 0.378 1.00 93.06 126 SER A O 1
ATOM 1003 N N . ASP A 1 127 ? -9.390 -7.216 2.333 1.00 92.25 127 ASP A N 1
ATOM 1004 C CA . ASP A 1 127 ? -10.144 -8.269 3.010 1.00 92.25 127 ASP A CA 1
ATOM 1005 C C . ASP A 1 127 ? -10.868 -7.709 4.247 1.00 92.25 127 ASP A C 1
ATOM 1007 O O . ASP A 1 127 ? -11.033 -6.495 4.394 1.00 92.25 127 ASP A O 1
ATOM 1011 N N . SER A 1 128 ? -11.348 -8.574 5.141 1.00 93.62 128 SER A N 1
ATOM 1012 C CA . SER A 1 128 ? -12.034 -8.142 6.367 1.00 93.62 128 SER A CA 1
ATOM 1013 C C . SER A 1 128 ? -11.157 -7.307 7.320 1.00 93.62 128 SER A C 1
ATOM 1015 O O . SER A 1 128 ? -11.690 -6.451 8.022 1.00 93.62 128 SER A O 1
ATOM 1017 N N . GLN A 1 129 ? -9.833 -7.490 7.318 1.00 93.19 129 GLN A N 1
ATOM 1018 C CA . GLN A 1 129 ? -8.903 -6.919 8.302 1.00 93.19 129 GLN A CA 1
ATOM 1019 C C . GLN A 1 129 ? -7.990 -5.830 7.727 1.00 93.19 129 GLN A C 1
ATOM 1021 O O . GLN A 1 129 ? -7.617 -4.892 8.437 1.00 93.19 129 GLN A O 1
ATOM 1026 N N . SER A 1 130 ? -7.629 -5.927 6.450 1.00 94.25 130 SER A N 1
ATOM 1027 C CA . SER A 1 130 ? -6.533 -5.170 5.854 1.00 94.25 130 SER A CA 1
ATOM 1028 C C . SER A 1 130 ? -6.851 -4.630 4.461 1.00 94.25 130 SER A C 1
ATOM 1030 O O . SER A 1 130 ? -7.710 -5.126 3.730 1.00 94.25 130 SER A O 1
ATOM 1032 N N . LEU A 1 131 ? -6.155 -3.547 4.121 1.00 94.19 131 LEU A N 1
ATOM 1033 C CA . LEU A 1 131 ? -6.079 -2.952 2.793 1.00 94.19 131 LEU A CA 1
ATOM 1034 C C . LEU A 1 131 ? -4.724 -3.305 2.178 1.00 94.19 131 LEU A C 1
ATOM 1036 O O . LEU A 1 131 ? -3.709 -3.301 2.880 1.00 94.19 131 LEU A O 1
ATOM 1040 N N . TYR A 1 132 ? -4.727 -3.553 0.875 1.00 93.62 132 TYR A N 1
ATOM 1041 C CA . TYR A 1 132 ? -3.574 -3.997 0.109 1.00 93.62 132 TYR A CA 1
ATOM 1042 C C . TYR A 1 132 ? -3.375 -3.103 -1.111 1.00 93.62 132 TYR A C 1
ATOM 1044 O O . TYR A 1 132 ? -4.331 -2.809 -1.833 1.00 93.62 132 TYR A O 1
ATOM 1052 N N . MET A 1 133 ? -2.134 -2.680 -1.338 1.00 92.94 133 MET A N 1
ATOM 1053 C CA . MET A 1 133 ? -1.707 -1.947 -2.530 1.00 92.94 133 MET A CA 1
ATOM 1054 C C . MET A 1 133 ? -0.475 -2.642 -3.099 1.00 92.94 133 MET A C 1
ATOM 1056 O O . MET A 1 133 ? 0.494 -2.848 -2.366 1.00 92.94 133 MET A O 1
ATOM 1060 N N . LEU A 1 134 ? -0.558 -3.038 -4.363 1.00 90.81 134 LEU A N 1
ATOM 1061 C CA . LEU A 1 134 ? 0.464 -3.771 -5.102 1.00 90.81 134 LEU A CA 1
ATOM 1062 C C . LEU A 1 134 ? 1.095 -2.888 -6.171 1.00 90.81 134 LEU A C 1
ATOM 1064 O O . LEU A 1 134 ? 0.313 -2.196 -6.864 1.00 90.81 134 LEU A O 1
#

Sequence (134 aa):
MATGTLDPSTPKEMVASVRSPTHRHLNPFVITERPEEKQLGISARQLSVKDFVLLKTSGPVSTFARVWLVRPQDEKAKRDKVYALKILRKADVIKLKQVEHVRNERRTLADVSGHPFITTLIASFSDSQSLYML

Organism: NCBI:txid308745

Nearest PDB structures (foldseek):
  4c0t-assembly1_A  TM=8.938E-01  e=1.052E-04  Candi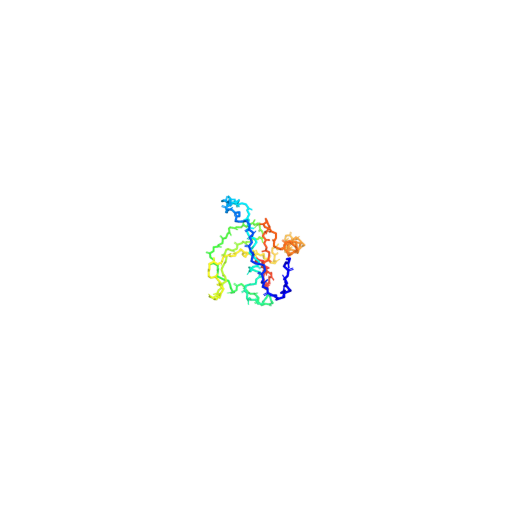da albicans SC5314
  5o49-assembly2_B  TM=6.568E-01  e=1.497E-02  Homo sapiens
  8y22-assembly1_B  TM=6.548E-01  e=5.249E-02  Homo sapiens
  6mzw-assembly1_A  TM=5.767E-01  e=5.573E-02  Homo sapiens
  4nk9-assembly1_A  TM=5.765E-01  e=1.365E-01  Homo sapiens

Mean predicted aligned error: 14.87 Å